Protein AF-A0A959T644-F1 (afdb_monomer_lite)

Foldseek 3Di:
DVCPLVDDPPPFDDADDPCLVPLPDPPPLSSVQSVCCNVPVDDDPCSLVPPRVVVCVVVRHDVNNNVVSNVD

Sequence (72 aa):
MPGFAERNLFGHYLELPALYWTGDTRMACLRDAIRGSLENAYAHHIQRLMVTGNFALLAGVHPDAVDAWYLG

Radius of gyration: 12.31 Å; chains: 1; bounding box: 26×22×28 Å

pLDDT: mean 96.96, std 4.18, range [76.94, 98.81]

Structure (mmCIF, N/CA/C/O backbone):
data_AF-A0A959T644-F1
#
_entry.id   AF-A0A959T644-F1
#
loop_
_atom_site.group_PDB
_atom_site.id
_atom_site.type_symbol
_atom_site.label_atom_id
_atom_site.label_alt_id
_atom_site.label_comp_id
_atom_site.label_asym_id
_atom_site.label_entity_id
_atom_site.label_seq_id
_atom_site.pdbx_PDB_ins_code
_atom_site.Cartn_x
_atom_site.Cartn_y
_atom_site.Cartn_z
_atom_site.occupancy
_atom_site.B_iso_or_equiv
_atom_site.auth_seq_id
_atom_site.auth_comp_id
_atom_site.auth_asym_id
_atom_site.auth_atom_id
_atom_site.pdbx_PDB_model_num
ATOM 1 N N . MET A 1 1 ? 13.028 12.810 -12.822 1.00 76.94 1 MET A N 1
ATOM 2 C CA . MET A 1 1 ? 13.421 11.959 -13.967 1.00 76.94 1 MET A CA 1
ATOM 3 C C . MET A 1 1 ? 12.139 11.490 -14.646 1.00 76.94 1 MET A C 1
ATOM 5 O O . MET A 1 1 ? 11.406 10.759 -13.994 1.00 76.94 1 MET A O 1
ATOM 9 N N . PRO A 1 2 ? 11.819 11.933 -15.873 1.00 77.50 2 PRO A N 1
ATOM 10 C CA . PRO A 1 2 ? 10.507 11.688 -16.487 1.00 77.50 2 PRO A CA 1
ATOM 11 C C . PRO A 1 2 ? 10.167 10.196 -16.670 1.00 77.50 2 PRO A C 1
ATOM 13 O O . PRO A 1 2 ? 9.047 9.806 -16.387 1.00 77.50 2 PRO A O 1
ATOM 16 N N . GLY A 1 3 ? 11.139 9.336 -16.995 1.00 90.38 3 GLY A N 1
ATOM 17 C CA . GLY A 1 3 ? 10.909 7.886 -17.143 1.00 90.38 3 GLY A CA 1
ATOM 18 C C . GLY A 1 3 ? 10.909 7.068 -15.841 1.00 90.38 3 GLY A C 1
ATOM 19 O O . GLY A 1 3 ? 11.053 5.850 -15.895 1.00 90.38 3 GLY 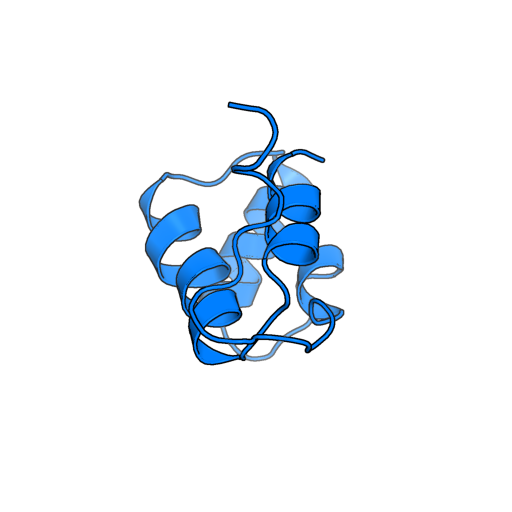A O 1
ATOM 20 N N . PHE A 1 4 ? 10.868 7.701 -14.661 1.00 93.62 4 PHE A N 1
ATOM 21 C CA . PHE A 1 4 ? 10.829 6.961 -13.389 1.00 93.62 4 PHE A CA 1
ATOM 22 C C . PHE A 1 4 ? 9.420 6.465 -13.048 1.00 93.62 4 PHE A C 1
ATOM 24 O O . PHE A 1 4 ? 9.296 5.365 -12.522 1.00 93.62 4 PHE A O 1
ATOM 31 N N . ALA A 1 5 ? 8.385 7.237 -13.392 1.00 93.19 5 ALA A N 1
ATOM 32 C CA . ALA A 1 5 ? 6.992 6.844 -13.177 1.00 93.19 5 ALA A CA 1
ATOM 33 C C . ALA A 1 5 ? 6.631 5.569 -13.960 1.00 93.19 5 ALA A C 1
ATOM 35 O O . ALA A 1 5 ? 5.922 4.717 -13.462 1.00 93.19 5 ALA A O 1
ATOM 36 N N . GLU A 1 6 ? 7.229 5.366 -15.136 1.00 93.94 6 GLU A N 1
ATOM 37 C CA . GLU A 1 6 ? 6.960 4.214 -16.012 1.00 93.94 6 GLU A CA 1
ATOM 38 C C . GLU A 1 6 ? 7.645 2.902 -15.555 1.00 93.94 6 GLU A C 1
ATOM 40 O O . GLU A 1 6 ? 7.688 1.911 -16.291 1.00 93.94 6 GLU A O 1
ATOM 45 N N . ARG A 1 7 ? 8.264 2.868 -14.367 1.00 96.81 7 ARG A N 1
ATOM 46 C CA . ARG A 1 7 ? 9.042 1.708 -13.911 1.00 96.81 7 ARG A CA 1
ATOM 47 C C . ARG A 1 7 ? 8.139 0.608 -13.368 1.00 96.81 7 ARG A C 1
ATOM 49 O O . ARG A 1 7 ? 7.568 0.722 -12.293 1.00 96.81 7 ARG A O 1
ATOM 56 N N . ASN A 1 8 ? 8.163 -0.534 -14.045 1.00 97.88 8 ASN A N 1
ATOM 57 C CA . ASN A 1 8 ? 7.495 -1.751 -13.601 1.00 97.88 8 ASN A CA 1
ATOM 58 C C . ASN A 1 8 ? 8.429 -2.965 -13.733 1.00 97.88 8 ASN A C 1
ATOM 60 O O . ASN A 1 8 ? 8.289 -3.787 -14.634 1.00 97.88 8 ASN A O 1
ATOM 64 N N . LEU A 1 9 ? 9.434 -3.049 -12.850 1.00 98.06 9 LEU A N 1
ATOM 65 C CA . LEU A 1 9 ? 10.486 -4.078 -12.909 1.00 98.06 9 LEU A CA 1
ATOM 66 C C . LEU A 1 9 ? 9.928 -5.509 -12.855 1.00 98.06 9 LEU A C 1
ATOM 68 O O . LEU A 1 9 ? 10.454 -6.392 -13.525 1.00 98.06 9 LEU A O 1
ATOM 72 N N . PHE A 1 10 ? 8.888 -5.729 -12.049 1.00 98.12 10 PHE A N 1
ATOM 73 C CA . PHE A 1 10 ? 8.303 -7.051 -11.818 1.00 98.12 10 PHE A CA 1
ATOM 74 C C . PHE A 1 10 ? 7.148 -7.390 -12.772 1.00 98.12 10 PHE A C 1
ATOM 76 O O . PHE A 1 10 ? 6.623 -8.497 -12.700 1.00 98.12 10 PHE A O 1
ATOM 83 N N . GLY A 1 11 ? 6.749 -6.474 -13.664 1.00 98.38 11 GLY A N 1
ATOM 84 C CA . GLY A 1 11 ? 5.631 -6.699 -14.585 1.00 98.38 11 GLY A CA 1
ATOM 85 C C . GLY A 1 11 ? 4.306 -6.931 -13.854 1.00 98.38 11 GLY A C 1
ATOM 86 O O . GLY A 1 11 ? 3.590 -7.884 -14.143 1.00 98.38 11 GLY A O 1
ATOM 87 N N . HIS A 1 12 ? 4.005 -6.104 -12.856 1.00 98.69 12 HIS A N 1
ATOM 88 C CA . HIS A 1 12 ? 2.756 -6.169 -12.100 1.00 98.69 12 HIS A CA 1
ATOM 89 C C . HIS A 1 12 ? 1.631 -5.435 -12.832 1.00 98.69 12 HIS A C 1
ATOM 91 O O . HIS A 1 12 ? 1.828 -4.309 -13.284 1.00 98.69 12 HIS A O 1
ATOM 97 N N . TYR A 1 13 ? 0.453 -6.056 -12.924 1.00 98.19 13 TYR A N 1
ATOM 98 C CA . TYR A 1 13 ? -0.679 -5.542 -13.709 1.00 98.19 13 TYR A CA 1
ATOM 99 C C . TYR A 1 13 ? -2.026 -5.620 -12.982 1.00 98.19 13 TYR A C 1
ATOM 101 O O . TYR A 1 13 ? -3.048 -5.310 -13.587 1.00 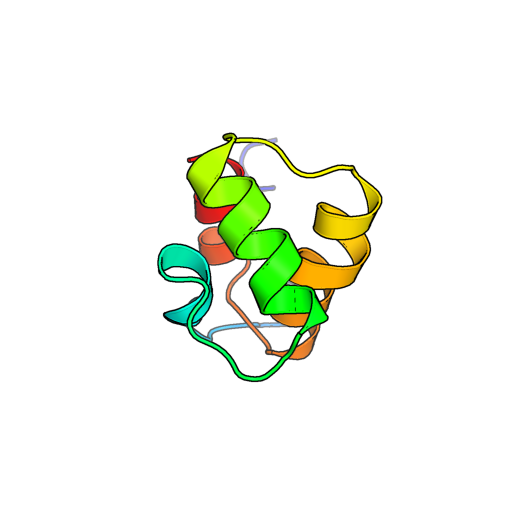98.19 13 TYR A O 1
ATOM 109 N N . LEU A 1 14 ? -2.066 -6.065 -11.719 1.00 98.44 14 LEU A N 1
ATOM 110 C CA . LEU A 1 14 ? -3.330 -6.099 -10.986 1.00 98.44 14 LEU A CA 1
ATOM 111 C C . LEU A 1 14 ? -3.738 -4.697 -10.531 1.00 98.44 14 LEU A C 1
ATOM 113 O O . LEU A 1 14 ? -2.900 -3.868 -10.174 1.00 98.44 14 LEU A O 1
ATOM 117 N N . GLU A 1 15 ? -5.046 -4.473 -10.503 1.00 98.19 15 GLU A N 1
ATOM 118 C CA . GLU A 1 15 ? -5.659 -3.292 -9.903 1.00 98.19 15 GLU A CA 1
ATOM 119 C C . GLU A 1 15 ? -5.403 -3.246 -8.391 1.00 98.19 15 GLU A C 1
ATOM 121 O O . GLU A 1 15 ? -5.256 -4.282 -7.730 1.00 98.19 15 GLU A O 1
ATOM 126 N N . LEU A 1 16 ? -5.399 -2.039 -7.820 1.00 98.19 16 LEU A N 1
ATOM 127 C CA . LEU A 1 16 ? -5.319 -1.890 -6.371 1.00 98.19 16 LEU A CA 1
ATOM 128 C C . LEU A 1 16 ? -6.617 -2.443 -5.733 1.00 98.19 16 LEU A C 1
ATOM 130 O O . LEU A 1 16 ? -7.714 -2.097 -6.173 1.00 98.19 16 LEU A O 1
ATOM 134 N N . PRO A 1 17 ? -6.549 -3.328 -4.721 1.00 98.12 17 PRO A N 1
ATOM 135 C CA . PRO A 1 17 ? -7.754 -3.942 -4.164 1.00 98.12 17 PRO A CA 1
ATOM 136 C C . PRO A 1 17 ? -8.669 -2.953 -3.431 1.00 98.12 17 PRO A C 1
ATOM 138 O O . PRO A 1 17 ? -8.191 -2.114 -2.671 1.00 98.12 17 PRO A O 1
ATOM 141 N N . ALA A 1 18 ? -9.995 -3.127 -3.559 1.00 97.88 18 ALA A N 1
ATOM 142 C CA . ALA A 1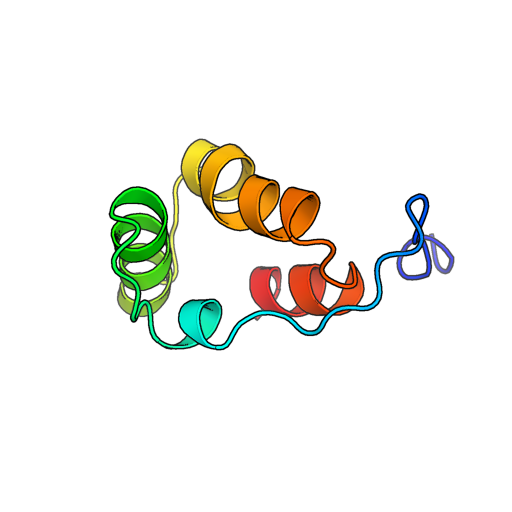 18 ? -11.036 -2.254 -2.977 1.00 97.88 18 ALA A CA 1
ATOM 143 C C . ALA A 1 18 ? -10.871 -1.960 -1.465 1.00 97.88 18 ALA A C 1
ATOM 145 O O . ALA A 1 18 ? -11.341 -0.941 -0.948 1.00 97.88 18 ALA A O 1
ATOM 146 N N . LEU A 1 19 ? -10.171 -2.841 -0.743 1.00 97.62 19 LEU A N 1
ATOM 147 C CA . LEU A 1 19 ? -9.844 -2.668 0.671 1.00 97.62 19 LEU A CA 1
ATOM 148 C C . LEU A 1 19 ? -9.000 -1.416 0.952 1.00 97.62 19 LEU A C 1
ATOM 150 O O . LEU A 1 19 ? -9.091 -0.902 2.058 1.00 97.62 19 LEU A O 1
ATOM 154 N N . TYR A 1 20 ? -8.235 -0.889 -0.012 1.00 98.44 20 TYR A N 1
ATOM 155 C CA . TYR A 1 20 ? -7.402 0.312 0.170 1.00 98.44 20 TYR A CA 1
ATOM 156 C C . TYR A 1 20 ? -8.218 1.596 0.365 1.00 98.44 20 TYR A C 1
ATOM 158 O O . TYR A 1 20 ? -7.726 2.547 0.969 1.00 98.44 20 TYR A O 1
ATOM 166 N N . TRP A 1 21 ? -9.474 1.615 -0.087 1.00 97.81 21 TRP A N 1
ATOM 167 C CA . TRP A 1 21 ? -10.370 2.771 0.048 1.00 97.81 21 TRP A CA 1
ATOM 168 C C . TRP A 1 21 ? -11.444 2.586 1.123 1.00 97.81 21 TRP A C 1
ATOM 170 O O . TRP A 1 21 ? -12.116 3.540 1.494 1.00 97.81 21 TRP A O 1
ATOM 180 N N . THR A 1 22 ? -11.618 1.363 1.628 1.00 97.75 22 THR A N 1
ATOM 181 C CA . THR A 1 22 ? -12.685 1.022 2.588 1.00 97.75 22 THR A CA 1
ATOM 182 C C . THR A 1 22 ? -12.151 0.523 3.929 1.00 97.75 22 THR A C 1
ATOM 184 O O . THR A 1 22 ? -12.837 0.597 4.948 1.00 97.75 22 THR A O 1
ATOM 187 N N . GLY A 1 23 ? -10.942 -0.042 3.949 1.00 97.56 23 GLY A N 1
ATOM 188 C CA . GLY A 1 23 ? -10.426 -0.810 5.077 1.00 97.56 23 GLY A CA 1
ATOM 189 C C . GLY A 1 23 ? -11.249 -2.066 5.388 1.00 97.56 23 GLY A C 1
ATOM 190 O O . GLY A 1 23 ? -11.115 -2.612 6.486 1.00 97.56 23 GLY A O 1
ATOM 191 N N . ASP A 1 24 ? -12.125 -2.517 4.480 1.00 98.25 24 ASP A N 1
ATOM 192 C CA . ASP A 1 24 ? -12.956 -3.700 4.698 1.00 98.25 24 ASP A CA 1
ATOM 193 C C . ASP A 1 24 ? -12.170 -4.976 4.390 1.00 98.25 24 ASP A C 1
ATOM 195 O O . ASP A 1 24 ? -12.028 -5.424 3.251 1.00 98.25 24 ASP A O 1
ATOM 199 N N . THR A 1 25 ? -11.565 -5.532 5.436 1.00 98.38 25 THR A N 1
ATOM 200 C CA . THR A 1 25 ? -10.802 -6.770 5.355 1.00 98.38 25 THR A CA 1
ATOM 201 C C . THR A 1 25 ? -10.692 -7.449 6.716 1.00 98.38 25 THR A C 1
ATOM 203 O O . THR A 1 25 ? -10.645 -6.819 7.781 1.00 98.38 25 THR A O 1
ATOM 206 N N . ARG A 1 26 ? -10.589 -8.781 6.685 1.00 98.44 26 ARG A N 1
ATOM 207 C CA . ARG A 1 26 ? -10.308 -9.597 7.875 1.00 98.44 26 ARG A CA 1
ATOM 208 C C . ARG A 1 26 ? -8.838 -9.536 8.299 1.00 98.44 26 ARG A C 1
ATOM 210 O O . ARG A 1 26 ? -8.527 -9.882 9.436 1.00 98.44 26 ARG A O 1
ATOM 217 N N . MET A 1 27 ? -7.942 -9.075 7.425 1.00 98.56 27 MET A N 1
ATOM 218 C CA . MET A 1 27 ? -6.521 -8.908 7.732 1.00 98.56 27 MET A CA 1
ATOM 219 C C . MET A 1 27 ? -6.334 -7.729 8.692 1.00 98.56 27 MET A C 1
ATOM 221 O O . MET A 1 27 ? -6.394 -6.573 8.279 1.00 98.56 27 MET A O 1
ATOM 225 N N . ALA A 1 28 ? -6.132 -8.023 9.979 1.00 98.69 28 ALA A N 1
ATOM 226 C CA . ALA A 1 28 ? -6.123 -7.011 11.037 1.00 98.69 28 ALA A CA 1
ATOM 227 C C . ALA A 1 28 ? -5.106 -5.886 10.797 1.00 98.69 28 ALA A C 1
ATOM 229 O O . ALA A 1 28 ? -5.462 -4.718 10.891 1.00 98.69 28 ALA A O 1
ATOM 230 N N . CYS A 1 29 ? -3.882 -6.230 10.388 1.00 98.50 29 CYS A N 1
ATOM 231 C CA . CYS A 1 29 ? -2.837 -5.253 10.092 1.00 98.50 29 CYS A CA 1
ATOM 232 C C . CYS A 1 29 ? -3.244 -4.254 8.996 1.00 98.50 29 CYS A C 1
ATOM 234 O O . CYS A 1 29 ? -3.065 -3.051 9.169 1.00 98.50 29 CYS A O 1
ATOM 236 N N . LEU A 1 30 ? -3.820 -4.739 7.891 1.00 98.69 30 LEU A N 1
ATOM 237 C CA . LEU A 1 30 ? -4.268 -3.891 6.787 1.00 98.69 30 LEU A CA 1
ATOM 238 C C . LEU A 1 30 ? -5.460 -3.036 7.191 1.00 98.69 30 LEU A C 1
ATOM 240 O O . LEU A 1 30 ? -5.465 -1.844 6.904 1.00 98.69 30 LEU A O 1
ATOM 244 N N . ARG A 1 31 ? -6.439 -3.621 7.888 1.00 98.69 31 ARG A N 1
ATOM 245 C CA . ARG A 1 31 ? -7.599 -2.877 8.383 1.00 98.69 31 ARG A CA 1
ATOM 246 C C . ARG A 1 31 ? -7.163 -1.691 9.241 1.00 98.69 31 ARG A C 1
ATOM 248 O O . ARG A 1 31 ? -7.615 -0.581 8.985 1.00 98.69 31 ARG A O 1
ATOM 255 N N . ASP A 1 32 ? -6.278 -1.915 10.207 1.00 98.38 32 ASP A N 1
ATOM 256 C CA . ASP A 1 32 ? -5.862 -0.870 11.145 1.00 98.38 32 ASP A CA 1
ATOM 257 C C . ASP A 1 32 ? -5.013 0.208 10.443 1.00 98.38 32 ASP A C 1
ATOM 259 O O . ASP A 1 32 ? -5.238 1.401 10.642 1.00 98.38 32 ASP A O 1
ATOM 263 N N . ALA A 1 33 ? -4.086 -0.186 9.559 1.00 98.56 33 ALA A N 1
ATOM 264 C CA . ALA A 1 33 ? -3.257 0.759 8.805 1.00 98.56 33 ALA A CA 1
ATOM 265 C C . ALA A 1 33 ? -4.069 1.604 7.803 1.00 98.56 33 ALA A C 1
ATOM 267 O O . ALA A 1 33 ? -3.839 2.809 7.682 1.00 98.56 33 ALA A O 1
ATOM 268 N N . ILE A 1 34 ? -5.022 0.991 7.094 1.00 98.38 34 ILE A N 1
ATOM 269 C CA . ILE A 1 34 ? -5.834 1.675 6.081 1.00 98.38 34 ILE A CA 1
ATOM 270 C C . ILE A 1 34 ? -6.871 2.575 6.742 1.00 98.38 34 ILE A C 1
ATOM 272 O O . ILE A 1 34 ? -6.946 3.747 6.390 1.00 98.38 34 ILE A O 1
ATOM 276 N N . ARG A 1 35 ? -7.628 2.081 7.731 1.00 98.19 35 ARG A N 1
ATOM 277 C CA . ARG A 1 35 ? -8.609 2.920 8.440 1.00 98.19 35 ARG A CA 1
ATOM 278 C C . ARG A 1 35 ? -7.937 4.099 9.131 1.00 98.19 35 ARG A C 1
ATOM 280 O O . ARG A 1 35 ? -8.391 5.222 8.959 1.00 98.19 35 ARG A O 1
ATOM 287 N N . GLY A 1 36 ? -6.798 3.870 9.791 1.00 97.56 36 GLY A N 1
ATOM 288 C CA . GLY A 1 36 ? -6.008 4.952 10.377 1.00 97.56 36 GLY A CA 1
ATOM 289 C C . GLY A 1 36 ? -5.590 6.008 9.347 1.00 97.56 36 GLY A C 1
ATOM 290 O O . GLY A 1 36 ? -5.686 7.201 9.633 1.00 97.56 36 GLY A O 1
ATOM 291 N N . SER A 1 37 ? -5.209 5.580 8.137 1.00 97.19 37 SER A N 1
ATOM 292 C CA . SER A 1 37 ? -4.878 6.490 7.030 1.00 97.19 37 SER A CA 1
ATOM 293 C C . SER A 1 37 ? -6.097 7.274 6.537 1.00 97.19 37 SER A C 1
ATOM 295 O O . SER A 1 37 ? -5.986 8.479 6.343 1.00 97.19 37 SER A O 1
ATOM 297 N N . LEU A 1 38 ? -7.253 6.624 6.367 1.00 97.06 38 LEU 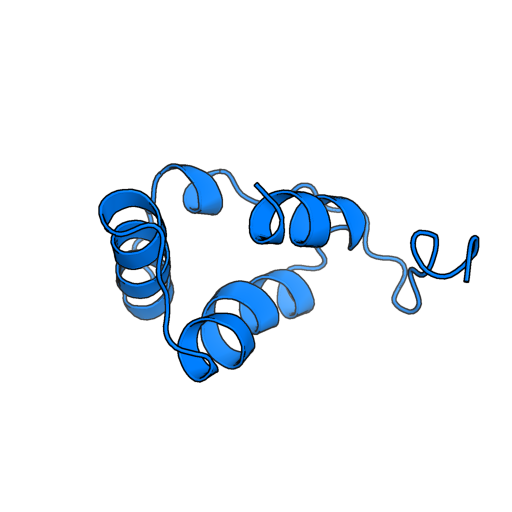A N 1
ATOM 298 C CA . LEU A 1 38 ? -8.491 7.261 5.899 1.00 97.06 38 LEU A CA 1
ATOM 299 C C . LEU A 1 38 ? -9.057 8.264 6.915 1.00 97.06 38 LEU A C 1
ATOM 301 O O . LEU A 1 38 ? -9.544 9.322 6.531 1.00 97.06 38 LEU A O 1
ATOM 305 N N . GLU A 1 39 ? -8.983 7.947 8.207 1.00 97.81 39 GLU A N 1
ATOM 306 C CA . GLU A 1 39 ? -9.528 8.782 9.284 1.00 97.81 39 GLU A CA 1
ATOM 307 C C . GLU A 1 39 ? -8.627 9.978 9.614 1.00 97.81 39 GLU A C 1
ATOM 309 O O . GLU A 1 39 ? -9.125 11.052 9.944 1.00 97.81 39 GLU A O 1
ATOM 314 N N . ASN A 1 40 ? -7.302 9.803 9.527 1.00 97.69 40 ASN A N 1
ATOM 315 C CA . ASN A 1 40 ? -6.337 10.788 10.028 1.00 97.69 40 ASN A CA 1
ATOM 316 C C . ASN A 1 40 ? -5.451 11.408 8.940 1.00 97.69 40 ASN A C 1
ATOM 318 O O . ASN A 1 40 ? -4.588 12.223 9.265 1.00 97.69 40 ASN A O 1
ATOM 322 N N . ALA A 1 41 ? -5.585 10.983 7.679 1.00 97.25 41 ALA A N 1
ATOM 323 C CA . ALA A 1 41 ? -4.641 11.294 6.599 1.00 97.25 41 ALA A CA 1
ATOM 324 C C . ALA A 1 41 ? -3.172 10.990 6.980 1.00 97.25 41 ALA A C 1
ATOM 326 O O . ALA A 1 41 ? -2.229 11.632 6.512 1.00 97.25 41 ALA A O 1
ATOM 327 N N . TYR A 1 42 ? -2.967 10.013 7.873 1.00 97.25 42 TYR A N 1
ATOM 328 C CA . TYR A 1 42 ? -1.667 9.693 8.446 1.00 97.25 42 TYR A CA 1
ATOM 329 C C . TYR A 1 42 ? -1.517 8.198 8.722 1.00 97.25 42 TYR A C 1
ATOM 331 O O . TYR A 1 42 ? -2.361 7.560 9.343 1.00 97.25 42 TYR A O 1
ATOM 339 N N . ALA A 1 43 ? -0.352 7.680 8.349 1.00 97.38 43 ALA A N 1
ATOM 340 C CA . ALA A 1 43 ? 0.197 6.432 8.855 1.00 97.38 43 ALA A CA 1
ATOM 341 C C . ALA A 1 43 ? 1.680 6.632 9.168 1.00 97.38 43 ALA A C 1
ATOM 343 O O . ALA A 1 43 ? 2.374 7.381 8.464 1.00 97.38 43 ALA A O 1
ATOM 344 N N . HIS A 1 44 ? 2.195 5.943 10.185 1.00 97.94 44 HIS A N 1
ATOM 345 C CA . HIS A 1 44 ? 3.629 5.961 10.462 1.00 97.94 44 HIS A CA 1
ATOM 346 C C . HIS A 1 44 ? 4.388 5.210 9.357 1.00 97.94 44 HIS A C 1
ATOM 348 O O . HIS A 1 44 ? 3.853 4.311 8.707 1.00 97.94 44 HIS A O 1
ATOM 354 N N . HIS A 1 45 ? 5.668 5.535 9.167 1.00 98.38 45 HIS A N 1
ATOM 355 C CA . HIS A 1 45 ? 6.514 4.967 8.113 1.00 98.38 45 HIS A CA 1
ATOM 356 C C . HIS A 1 45 ? 6.432 3.433 7.989 1.00 98.38 45 HIS A C 1
ATOM 358 O O . HIS A 1 45 ? 6.256 2.923 6.887 1.00 98.38 45 HIS A O 1
ATOM 364 N N . ILE A 1 46 ? 6.496 2.687 9.099 1.00 98.62 46 ILE A N 1
ATOM 365 C CA . ILE A 1 46 ? 6.508 1.218 9.054 1.00 98.62 46 ILE A CA 1
ATOM 366 C C . ILE A 1 46 ? 5.172 0.617 8.596 1.00 98.62 46 ILE A C 1
ATOM 368 O O . ILE A 1 46 ? 5.163 -0.445 7.983 1.00 98.62 46 ILE A O 1
ATOM 372 N N . GLN A 1 47 ? 4.051 1.304 8.831 1.00 98.50 47 GLN A N 1
ATOM 373 C CA . GLN A 1 47 ? 2.745 0.882 8.320 1.00 98.50 47 GLN A CA 1
ATOM 374 C C . GLN A 1 47 ? 2.689 1.073 6.802 1.00 98.50 47 GLN A C 1
ATOM 376 O O . GLN A 1 47 ? 2.272 0.164 6.087 1.00 98.50 47 GLN A O 1
ATOM 381 N N . ARG A 1 48 ? 3.206 2.207 6.307 1.00 98.69 48 ARG A N 1
ATOM 382 C CA . ARG A 1 48 ? 3.317 2.469 4.865 1.00 98.69 48 ARG A CA 1
ATOM 383 C C . ARG A 1 48 ? 4.209 1.429 4.189 1.00 98.69 48 ARG A C 1
ATOM 385 O O . ARG A 1 48 ? 3.805 0.791 3.228 1.00 98.69 48 ARG A O 1
ATOM 392 N N . LEU A 1 49 ? 5.407 1.199 4.721 1.00 98.75 49 LEU A N 1
ATOM 393 C CA . LEU A 1 49 ? 6.368 0.291 4.099 1.00 98.75 49 LEU A CA 1
ATOM 394 C C . LEU A 1 49 ? 5.941 -1.180 4.217 1.00 98.75 49 LEU A C 1
ATOM 396 O O . LEU A 1 49 ? 5.795 -1.870 3.211 1.00 98.75 49 LEU A O 1
ATOM 400 N N . MET A 1 50 ? 5.731 -1.667 5.442 1.00 98.75 50 MET A N 1
ATOM 401 C CA . MET A 1 50 ? 5.657 -3.107 5.714 1.00 98.75 50 MET A CA 1
ATOM 402 C C . MET A 1 50 ? 4.238 -3.672 5.764 1.00 98.75 50 MET A C 1
ATOM 404 O O . MET A 1 50 ? 4.088 -4.894 5.785 1.00 98.75 50 MET A O 1
ATOM 408 N N . VAL A 1 51 ? 3.206 -2.824 5.769 1.00 98.69 51 VAL A N 1
ATOM 409 C CA . VAL A 1 51 ? 1.807 -3.274 5.755 1.00 98.69 51 VAL A CA 1
ATOM 410 C C . VAL A 1 51 ? 1.179 -2.997 4.395 1.00 98.69 51 VAL A C 1
ATOM 412 O O . VAL A 1 51 ? 1.014 -3.924 3.606 1.00 98.69 51 VAL A O 1
ATOM 415 N N . THR A 1 52 ? 0.868 -1.739 4.084 1.00 98.69 52 THR A N 1
ATOM 416 C CA . THR A 1 52 ? 0.174 -1.385 2.836 1.00 98.69 52 THR A CA 1
ATOM 417 C C . THR A 1 52 ? 1.089 -1.494 1.616 1.00 98.69 52 THR A C 1
ATOM 419 O O . THR A 1 52 ? 0.662 -1.998 0.584 1.00 98.69 52 THR A O 1
ATOM 422 N N . GLY A 1 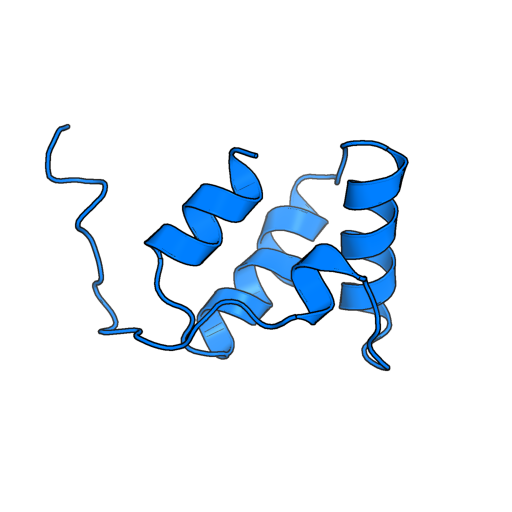53 ? 2.356 -1.084 1.712 1.00 98.69 53 GLY A N 1
ATOM 423 C CA . GLY A 1 53 ? 3.323 -1.203 0.614 1.00 98.69 53 GLY A CA 1
ATOM 424 C C . GLY A 1 53 ? 3.696 -2.655 0.322 1.00 98.69 53 GLY A C 1
ATOM 425 O O . GLY A 1 53 ? 3.572 -3.117 -0.810 1.00 98.69 53 GLY A O 1
ATOM 426 N N . ASN A 1 54 ? 4.088 -3.399 1.357 1.00 98.81 54 ASN A N 1
ATOM 427 C CA . ASN A 1 54 ? 4.450 -4.809 1.226 1.00 98.81 54 ASN A CA 1
ATOM 428 C C . ASN A 1 54 ? 3.294 -5.669 0.689 1.00 98.81 54 ASN A C 1
ATOM 430 O O . ASN A 1 54 ? 3.516 -6.510 -0.177 1.00 98.81 54 ASN A O 1
ATOM 434 N N . PHE A 1 55 ? 2.054 -5.449 1.143 1.00 98.81 55 PHE A N 1
ATOM 435 C CA . PHE A 1 55 ? 0.910 -6.181 0.593 1.00 98.81 55 PHE A CA 1
ATOM 436 C C . PHE A 1 55 ? 0.706 -5.890 -0.898 1.00 98.81 55 PHE A C 1
ATOM 438 O O . PHE A 1 55 ? 0.561 -6.836 -1.664 1.00 98.81 55 PHE A O 1
ATOM 445 N N . ALA A 1 56 ? 0.746 -4.623 -1.326 1.00 98.75 56 ALA A N 1
ATOM 446 C CA . ALA A 1 56 ? 0.601 -4.268 -2.740 1.00 98.75 56 ALA A CA 1
ATOM 447 C C . ALA A 1 56 ? 1.693 -4.906 -3.616 1.00 98.75 56 ALA A C 1
ATOM 449 O O . ALA A 1 56 ? 1.403 -5.411 -4.702 1.00 98.75 56 ALA A O 1
ATOM 450 N N . LEU A 1 57 ? 2.933 -4.939 -3.111 1.00 98.69 57 LEU A N 1
ATOM 451 C CA . LEU A 1 57 ? 4.049 -5.615 -3.766 1.00 98.69 57 LEU A CA 1
ATOM 452 C C . LEU A 1 57 ? 3.774 -7.117 -3.920 1.00 98.69 57 LEU A C 1
ATOM 454 O O . LEU A 1 57 ? 3.837 -7.634 -5.029 1.00 98.69 57 LEU A O 1
ATOM 458 N N . LEU A 1 58 ? 3.447 -7.814 -2.829 1.00 98.69 58 LEU A N 1
ATOM 459 C CA . LEU A 1 58 ? 3.207 -9.262 -2.849 1.00 98.69 58 LEU A CA 1
ATOM 460 C C . LEU A 1 58 ? 1.958 -9.649 -3.649 1.00 98.69 58 LEU A C 1
ATOM 462 O O . LEU A 1 58 ? 1.915 -10.727 -4.234 1.00 98.69 58 LEU A O 1
ATOM 466 N N . ALA A 1 59 ? 0.949 -8.780 -3.673 1.00 98.31 59 ALA A N 1
ATOM 467 C CA . ALA A 1 59 ? -0.280 -8.990 -4.422 1.00 98.31 59 ALA A CA 1
ATOM 468 C C . ALA A 1 59 ? -0.107 -8.768 -5.931 1.00 98.31 59 ALA A C 1
ATOM 470 O O . ALA A 1 59 ? -0.996 -9.154 -6.679 1.00 98.31 59 ALA A O 1
ATOM 471 N N . GLY A 1 60 ? 0.999 -8.182 -6.401 1.00 98.56 60 GLY A N 1
ATOM 472 C CA . GLY A 1 60 ? 1.209 -7.958 -7.833 1.00 98.56 60 GLY A CA 1
ATOM 473 C C . GLY A 1 60 ? 0.470 -6.736 -8.389 1.00 98.56 60 GLY A C 1
ATOM 474 O O . GLY A 1 60 ? 0.072 -6.739 -9.558 1.00 98.56 60 GLY A O 1
ATOM 475 N N . VAL A 1 61 ? 0.249 -5.711 -7.557 1.00 98.69 61 VAL A N 1
ATOM 476 C CA . VAL A 1 61 ? -0.461 -4.483 -7.950 1.00 98.69 61 VAL A CA 1
ATOM 477 C C . VAL A 1 61 ? 0.414 -3.612 -8.853 1.00 98.69 61 VAL A C 1
ATOM 479 O O . VAL A 1 61 ? 1.619 -3.482 -8.613 1.00 98.69 61 VAL A O 1
ATOM 482 N N . HIS A 1 62 ? -0.192 -3.004 -9.877 1.00 98.50 62 HIS A N 1
ATOM 483 C CA . HIS A 1 62 ? 0.488 -2.069 -10.770 1.00 98.50 62 HIS A CA 1
ATOM 484 C C . HIS A 1 62 ? 1.086 -0.885 -9.978 1.00 98.50 62 HIS A C 1
ATOM 486 O O . HIS A 1 62 ? 0.358 -0.261 -9.198 1.00 98.50 62 HIS A O 1
ATOM 492 N N . PRO A 1 63 ? 2.374 -0.531 -10.174 1.00 98.25 63 PRO A N 1
ATOM 493 C CA . PRO A 1 63 ? 3.040 0.525 -9.407 1.00 98.25 63 PRO A CA 1
ATOM 494 C C . PRO A 1 63 ? 2.300 1.865 -9.426 1.00 98.25 63 PRO A C 1
ATOM 496 O O . PRO A 1 63 ? 2.125 2.456 -8.366 1.00 98.25 63 PRO A O 1
ATOM 499 N N . ASP A 1 64 ? 1.782 2.290 -10.582 1.00 97.00 64 ASP A N 1
ATOM 500 C CA . ASP A 1 64 ? 1.036 3.554 -10.709 1.00 97.00 64 ASP A CA 1
ATOM 501 C C . ASP A 1 64 ? -0.220 3.602 -9.831 1.00 97.00 64 ASP A C 1
ATOM 503 O O . ASP A 1 64 ? -0.555 4.652 -9.293 1.00 97.00 64 ASP A O 1
ATOM 507 N N . ALA A 1 65 ? -0.909 2.471 -9.635 1.00 98.00 65 ALA A N 1
ATOM 508 C CA . ALA A 1 65 ? -2.087 2.427 -8.771 1.00 98.00 65 ALA A CA 1
ATOM 509 C C . ALA A 1 65 ? -1.699 2.582 -7.290 1.00 98.00 65 ALA A C 1
ATOM 511 O O . ALA A 1 65 ? -2.420 3.204 -6.510 1.00 98.00 65 ALA A O 1
ATOM 512 N N . VAL A 1 66 ? -0.539 2.040 -6.904 1.00 98.12 66 VAL A N 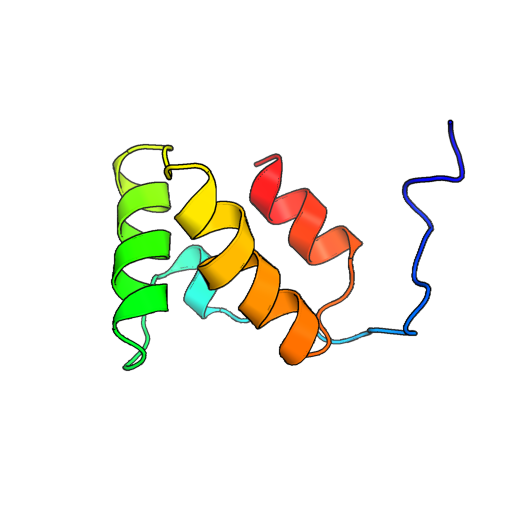1
ATOM 513 C CA . VAL A 1 66 ? 0.024 2.201 -5.556 1.00 98.12 66 VAL A CA 1
ATOM 514 C C . VAL A 1 66 ? 0.516 3.633 -5.342 1.00 98.12 66 VAL A C 1
ATOM 516 O O . VAL A 1 66 ? 0.241 4.215 -4.295 1.00 98.12 66 VAL A O 1
ATOM 519 N N . ASP A 1 67 ? 1.215 4.201 -6.327 1.00 97.25 67 ASP A N 1
ATOM 520 C CA . ASP A 1 67 ? 1.707 5.583 -6.317 1.00 97.25 67 ASP A CA 1
ATOM 521 C C . ASP A 1 67 ? 0.553 6.582 -6.176 1.00 97.25 67 ASP A C 1
ATOM 523 O O . ASP A 1 67 ? 0.551 7.392 -5.248 1.00 97.25 67 ASP A O 1
ATOM 527 N N . ALA A 1 68 ? -0.489 6.435 -7.001 1.00 96.88 68 ALA A N 1
ATOM 528 C CA . ALA A 1 68 ? -1.693 7.256 -6.931 1.00 96.88 68 ALA A CA 1
ATOM 529 C C . ALA A 1 68 ? -2.351 7.205 -5.543 1.00 96.88 68 ALA A C 1
ATOM 531 O O . ALA A 1 68 ? -2.729 8.239 -5.000 1.00 96.88 68 ALA A O 1
ATOM 532 N N . TRP A 1 69 ? -2.435 6.025 -4.920 1.00 97.88 69 TRP A N 1
ATOM 533 C CA . TRP A 1 69 ? -3.009 5.905 -3.577 1.00 97.88 69 TRP A CA 1
ATOM 534 C C . TRP A 1 69 ? -2.158 6.579 -2.488 1.00 97.88 69 TRP A C 1
ATOM 536 O O . TRP A 1 69 ? -2.710 7.137 -1.541 1.00 97.88 69 TRP A O 1
ATOM 546 N N . TYR A 1 70 ? -0.825 6.551 -2.601 1.00 97.50 70 TYR A N 1
ATOM 547 C CA . TYR A 1 70 ? 0.054 7.235 -1.643 1.00 97.50 70 TYR A CA 1
ATOM 548 C C . TYR A 1 70 ? 0.100 8.755 -1.823 1.00 97.50 70 TYR A C 1
ATOM 550 O O . TYR A 1 70 ? 0.376 9.456 -0.845 1.00 97.50 70 TYR A O 1
ATOM 558 N N . LEU A 1 71 ? -0.118 9.250 -3.043 1.00 94.19 71 LEU A N 1
ATOM 559 C CA . LEU A 1 71 ? -0.106 10.679 -3.363 1.00 94.19 71 LEU A CA 1
ATOM 560 C C . LEU A 1 71 ? -1.449 11.373 -3.096 1.00 94.19 71 LEU A C 1
ATOM 562 O O . LEU A 1 71 ? -1.427 12.557 -2.753 1.00 94.19 71 LEU A O 1
ATOM 566 N N . GLY A 1 72 ? -2.564 10.635 -3.151 1.00 80.19 72 GLY A N 1
ATOM 567 C CA . GLY A 1 72 ? -3.916 11.162 -2.934 1.00 80.19 72 GLY A CA 1
ATOM 568 C C . GLY A 1 72 ? -4.574 11.670 -4.208 1.00 80.19 72 GLY A C 1
ATOM 569 O O . GLY A 1 72 ? -3.939 12.465 -4.935 1.00 80.19 72 GLY A O 1
#

Secondary structure (DSSP, 8-state):
-GGGTT--TT---BPPPTHHHH---S-HHHHHHHHHHHHHS---HHHIIIIIIHHHHHHTB-HHHHHHHHH-